Protein AF-A0A958T337-F1 (afdb_monomer_lite)

Structure (mmCIF, N/CA/C/O backbone):
data_AF-A0A958T337-F1
#
_entry.id   AF-A0A958T337-F1
#
loop_
_atom_site.group_PDB
_atom_site.id
_atom_site.type_symbol
_atom_site.label_atom_id
_atom_site.label_alt_id
_atom_site.label_comp_id
_atom_site.label_asym_id
_atom_site.label_entity_id
_atom_site.label_seq_id
_atom_site.pdbx_PDB_ins_code
_atom_site.Cartn_x
_atom_site.Cartn_y
_atom_site.Cartn_z
_atom_site.occupancy
_atom_site.B_iso_or_equiv
_atom_site.auth_seq_id
_atom_site.auth_comp_id
_atom_site.auth_asym_id
_atom_site.auth_atom_id
_atom_site.pdbx_PDB_model_num
ATOM 1 N N . MET A 1 1 ? 20.290 -1.968 0.449 1.00 75.31 1 MET A N 1
ATOM 2 C CA . MET A 1 1 ? 19.791 -3.233 -0.132 1.00 75.31 1 MET A CA 1
ATOM 3 C C . MET A 1 1 ? 19.762 -3.027 -1.636 1.00 75.31 1 MET A C 1
ATOM 5 O O . MET A 1 1 ? 19.352 -1.947 -2.039 1.00 75.31 1 MET A O 1
ATOM 9 N N . GLU A 1 2 ? 20.251 -3.970 -2.437 1.00 93.62 2 GLU A N 1
ATOM 10 C CA . GLU A 1 2 ? 20.142 -3.871 -3.901 1.00 93.62 2 GLU A CA 1
ATOM 11 C C . GLU A 1 2 ? 18.754 -4.320 -4.367 1.00 93.62 2 GLU A C 1
ATOM 13 O O . GLU A 1 2 ? 18.130 -5.176 -3.734 1.00 93.62 2 GLU A O 1
ATOM 18 N N . PHE A 1 3 ? 18.269 -3.717 -5.452 1.00 95.81 3 PHE A N 1
ATOM 19 C CA . PHE A 1 3 ? 17.008 -4.089 -6.086 1.00 95.81 3 PHE A CA 1
ATOM 20 C C . PHE A 1 3 ? 17.098 -5.499 -6.692 1.00 95.81 3 PHE A C 1
ATOM 22 O O . PHE A 1 3 ? 18.098 -5.850 -7.314 1.00 95.81 3 PHE A O 1
ATOM 29 N N . SER A 1 4 ? 16.039 -6.292 -6.530 1.00 97.62 4 SER A N 1
ATOM 30 C CA . SER A 1 4 ? 15.857 -7.601 -7.168 1.00 97.62 4 SER A CA 1
ATOM 31 C C . SER A 1 4 ? 14.382 -7.769 -7.494 1.00 97.62 4 SER A C 1
ATOM 33 O O . SER A 1 4 ? 13.531 -7.542 -6.633 1.00 97.62 4 SER A O 1
ATOM 35 N N . ILE A 1 5 ? 14.093 -8.185 -8.727 1.00 96.44 5 ILE A N 1
ATOM 36 C CA . ILE A 1 5 ? 12.722 -8.399 -9.197 1.00 96.44 5 ILE A CA 1
ATOM 37 C C . ILE A 1 5 ? 12.049 -9.479 -8.350 1.00 96.44 5 ILE A C 1
ATOM 39 O O . ILE A 1 5 ? 10.924 -9.292 -7.903 1.00 96.44 5 ILE A O 1
ATOM 43 N N . GLU A 1 6 ? 12.758 -10.568 -8.065 1.00 97.56 6 GLU A N 1
ATOM 44 C CA . GLU A 1 6 ? 12.253 -11.705 -7.295 1.00 97.56 6 GLU A CA 1
ATOM 45 C C . GLU A 1 6 ? 11.823 -11.263 -5.892 1.00 97.56 6 GLU A C 1
ATOM 47 O O . GLU A 1 6 ? 10.691 -11.507 -5.480 1.00 97.56 6 GLU A O 1
ATOM 52 N N . LYS A 1 7 ? 12.687 -10.515 -5.194 1.00 97.44 7 LYS A N 1
ATOM 53 C CA . LYS A 1 7 ? 12.381 -9.990 -3.854 1.00 97.44 7 LYS A CA 1
ATOM 54 C C . LYS A 1 7 ? 11.273 -8.940 -3.867 1.00 97.44 7 LYS A C 1
ATOM 56 O O . LYS A 1 7 ? 10.516 -8.835 -2.906 1.00 97.44 7 LYS A O 1
ATOM 61 N N . SER A 1 8 ? 11.169 -8.143 -4.929 1.00 97.31 8 SER A N 1
ATOM 62 C CA . SER A 1 8 ? 10.070 -7.187 -5.081 1.00 97.31 8 SER A CA 1
ATOM 63 C C . SER A 1 8 ? 8.734 -7.902 -5.285 1.00 97.31 8 SER A C 1
ATOM 65 O O . SER A 1 8 ? 7.756 -7.542 -4.630 1.00 97.31 8 SER A O 1
ATOM 67 N N . VAL A 1 9 ? 8.694 -8.941 -6.125 1.00 98.06 9 VAL A N 1
ATOM 68 C CA . VAL A 1 9 ? 7.487 -9.751 -6.360 1.00 98.06 9 VAL A CA 1
ATOM 69 C C . VAL A 1 9 ? 7.008 -10.410 -5.068 1.00 98.06 9 VAL A C 1
ATOM 71 O O . VAL A 1 9 ? 5.810 -10.368 -4.800 1.00 98.06 9 VAL A O 1
ATOM 74 N N . GLU A 1 10 ? 7.916 -10.916 -4.222 1.00 98.00 10 GLU A N 1
ATOM 75 C CA . GLU A 1 10 ? 7.558 -11.491 -2.914 1.00 98.00 10 GLU A CA 1
ATOM 76 C C . GLU A 1 10 ? 6.708 -10.534 -2.055 1.00 98.00 10 GLU A C 1
ATOM 78 O O . GLU A 1 10 ? 5.763 -10.955 -1.383 1.00 98.00 10 GLU A O 1
ATOM 83 N N . ILE A 1 11 ? 7.018 -9.238 -2.057 1.00 97.88 11 ILE A N 1
ATOM 84 C CA . ILE A 1 11 ? 6.251 -8.253 -1.286 1.00 97.88 11 ILE A CA 1
ATOM 85 C C . ILE A 1 11 ? 4.947 -7.919 -2.016 1.00 97.88 11 ILE A C 1
ATOM 87 O O . ILE A 1 11 ? 3.873 -7.991 -1.416 1.00 97.88 11 ILE A O 1
ATOM 91 N N . LEU A 1 12 ? 5.032 -7.593 -3.310 1.00 98.00 12 LEU A N 1
ATOM 92 C CA . LEU A 1 12 ? 3.887 -7.145 -4.108 1.00 98.00 12 LEU A CA 1
ATOM 93 C C . LEU A 1 12 ? 2.762 -8.189 -4.146 1.00 98.00 12 LEU A C 1
ATOM 95 O O . LEU A 1 12 ? 1.599 -7.832 -3.969 1.00 98.00 12 LEU A O 1
ATOM 99 N N . GLU A 1 13 ? 3.091 -9.477 -4.280 1.00 98.12 13 GLU A N 1
ATOM 100 C CA . GLU A 1 13 ? 2.089 -10.551 -4.328 1.00 98.12 13 GLU A CA 1
ATOM 101 C C . GLU A 1 13 ? 1.352 -10.753 -2.990 1.00 98.12 13 GLU A C 1
ATOM 103 O O . GLU A 1 13 ? 0.205 -11.205 -2.965 1.00 98.12 13 GLU A O 1
ATOM 108 N N . ARG A 1 14 ? 1.988 -10.411 -1.859 1.00 98.69 14 ARG A N 1
ATOM 109 C CA . ARG A 1 14 ? 1.426 -10.600 -0.508 1.00 98.69 14 ARG A CA 1
ATOM 110 C C . ARG A 1 14 ? 0.571 -9.423 -0.054 1.00 98.69 14 ARG A C 1
ATOM 112 O O . ARG A 1 14 ? -0.315 -9.616 0.786 1.00 98.69 14 ARG A O 1
ATOM 119 N N . THR A 1 15 ? 0.816 -8.225 -0.582 1.00 98.44 15 THR A N 1
ATOM 120 C CA . THR A 1 15 ? 0.158 -6.985 -0.143 1.00 98.44 15 THR A CA 1
ATOM 121 C C . THR A 1 15 ? -1.374 -7.060 -0.188 1.00 98.44 15 THR A C 1
ATOM 123 O O . THR A 1 15 ? -1.984 -6.784 0.849 1.00 98.44 15 THR A O 1
ATOM 126 N N . PRO A 1 16 ? -2.035 -7.510 -1.279 1.00 98.31 16 PRO A N 1
ATOM 127 C CA . PRO A 1 16 ? -3.499 -7.523 -1.334 1.00 98.31 16 PRO A CA 1
ATOM 128 C C . PRO A 1 16 ? -4.121 -8.402 -0.247 1.00 98.31 16 PRO A C 1
ATOM 130 O O . PRO A 1 16 ? -5.023 -7.967 0.468 1.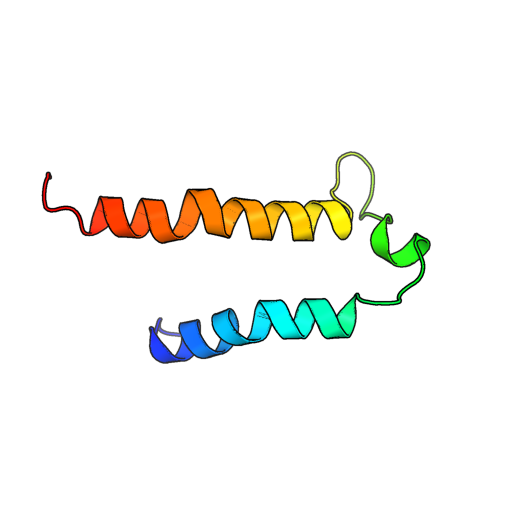00 98.31 16 PRO A O 1
ATOM 133 N N . LYS A 1 17 ? -3.598 -9.623 -0.064 1.00 98.62 17 LYS A N 1
ATOM 134 C CA . LYS A 1 17 ? -4.138 -10.557 0.932 1.00 98.62 17 LYS A CA 1
ATOM 135 C C . LYS A 1 17 ? -3.851 -10.107 2.360 1.00 98.62 17 LYS A C 1
ATOM 137 O O . LYS A 1 17 ? -4.677 -10.314 3.244 1.00 98.62 17 LYS A O 1
ATOM 142 N N . THR A 1 18 ? -2.694 -9.489 2.583 1.00 98.69 18 THR A N 1
ATOM 143 C CA . THR A 1 18 ? -2.322 -8.948 3.894 1.00 98.69 18 THR A CA 1
ATOM 144 C C . THR A 1 18 ? -3.278 -7.835 4.308 1.00 98.69 18 THR A C 1
ATOM 146 O O . THR A 1 18 ? -3.806 -7.878 5.416 1.00 98.69 18 THR A O 1
ATOM 149 N N . LEU A 1 19 ? -3.557 -6.885 3.409 1.00 98.50 19 LEU A N 1
ATOM 150 C CA . LEU A 1 19 ? -4.495 -5.792 3.671 1.00 98.50 19 LEU A CA 1
ATOM 151 C C . LEU A 1 19 ? -5.928 -6.304 3.850 1.00 98.50 19 LEU A C 1
ATOM 153 O O . LEU A 1 19 ? -6.613 -5.871 4.770 1.00 98.50 19 LEU A O 1
ATOM 157 N N . GLU A 1 20 ? -6.362 -7.270 3.036 1.00 98.38 20 GLU A N 1
ATOM 158 C CA . GLU A 1 20 ? -7.680 -7.898 3.188 1.00 98.38 20 GLU A CA 1
ATOM 159 C C . GLU A 1 20 ? -7.839 -8.545 4.572 1.00 98.38 20 GLU A C 1
ATOM 161 O O . GLU A 1 20 ? -8.811 -8.276 5.269 1.00 98.38 20 GLU A O 1
ATOM 166 N N . VAL A 1 21 ? -6.883 -9.378 4.995 1.00 98.56 21 VAL A N 1
ATOM 167 C CA . VAL A 1 21 ? -6.947 -10.068 6.296 1.00 98.56 21 VAL A CA 1
ATOM 168 C C . VAL A 1 21 ? -6.850 -9.086 7.463 1.00 98.56 21 VAL A C 1
ATOM 170 O O . VAL A 1 21 ? -7.484 -9.307 8.490 1.00 98.56 21 VAL A O 1
ATOM 173 N N . LEU A 1 22 ? -6.064 -8.019 7.316 1.00 98.44 22 LEU A N 1
ATOM 174 C CA . LEU A 1 22 ? -5.886 -7.015 8.359 1.00 98.44 22 LEU A CA 1
ATOM 175 C C . LEU A 1 22 ? -7.138 -6.150 8.559 1.00 98.44 22 LEU A C 1
ATOM 177 O O . LEU A 1 22 ? -7.465 -5.823 9.695 1.00 98.44 22 LEU A O 1
ATOM 181 N N . LEU A 1 23 ? -7.801 -5.754 7.470 1.00 98.12 23 LEU A N 1
ATOM 182 C CA . LEU A 1 23 ? -8.816 -4.696 7.491 1.00 98.12 23 LEU A CA 1
ATOM 183 C C . LEU A 1 23 ? -10.254 -5.220 7.427 1.00 98.12 23 LEU A C 1
ATOM 185 O O . LEU A 1 23 ? -11.176 -4.546 7.886 1.00 98.12 23 LEU A O 1
ATOM 189 N N . ASN A 1 24 ? -10.477 -6.401 6.847 1.00 97.38 24 ASN A N 1
ATOM 190 C CA . ASN A 1 24 ? -11.828 -6.910 6.640 1.00 97.38 24 ASN A CA 1
ATOM 191 C C . ASN A 1 24 ? -12.516 -7.258 7.972 1.00 97.38 24 ASN A C 1
ATOM 193 O O . ASN A 1 24 ? -11.964 -7.970 8.810 1.00 97.38 24 ASN A O 1
ATOM 197 N N . GLY A 1 25 ? -13.752 -6.786 8.145 1.00 97.38 25 GLY A N 1
ATOM 198 C CA . GLY A 1 25 ? -14.555 -7.014 9.349 1.00 97.38 25 GLY A CA 1
ATOM 199 C C . GLY A 1 25 ? -14.210 -6.117 10.544 1.00 97.38 25 GLY A C 1
ATOM 200 O O . GLY A 1 25 ? -14.809 -6.295 11.606 1.00 97.38 25 GLY A O 1
ATOM 201 N N . LEU A 1 26 ? -13.282 -5.163 10.397 1.00 98.31 26 LEU A N 1
ATOM 202 C CA . LEU A 1 26 ? -13.067 -4.122 11.403 1.00 98.31 26 LEU A CA 1
ATOM 203 C C . LEU A 1 26 ? -14.235 -3.124 11.430 1.00 98.31 26 LEU A C 1
ATOM 205 O O . LEU A 1 26 ? -14.987 -2.991 10.467 1.00 98.31 26 LEU A O 1
ATOM 209 N N . SER A 1 27 ? -14.386 -2.425 12.555 1.00 98.44 27 SER A N 1
ATOM 210 C CA . SER A 1 27 ? -15.389 -1.370 12.715 1.00 98.44 27 SER A CA 1
ATOM 211 C C . SER A 1 27 ? -15.091 -0.157 11.836 1.00 98.44 27 SER A C 1
ATOM 213 O O . SER A 1 27 ? -13.930 0.153 11.570 1.00 98.44 27 SER A O 1
ATOM 215 N N . ASP A 1 28 ? -16.134 0.597 11.497 1.00 98.06 28 ASP A N 1
ATOM 216 C CA . ASP A 1 28 ? -16.035 1.831 10.710 1.00 98.06 28 ASP A CA 1
ATOM 217 C C . ASP A 1 28 ? -15.041 2.845 11.305 1.00 98.06 28 ASP A C 1
ATOM 219 O O . ASP A 1 28 ? -14.301 3.476 10.557 1.00 98.06 28 ASP A O 1
ATOM 223 N N . ASP A 1 29 ? -14.925 2.928 12.636 1.00 98.06 29 ASP A N 1
ATOM 224 C CA . ASP A 1 29 ? -13.940 3.786 13.315 1.00 98.06 29 ASP A CA 1
ATOM 225 C C . ASP A 1 29 ? -12.485 3.473 12.926 1.00 98.06 29 ASP A C 1
ATOM 227 O O . ASP A 1 29 ? -11.638 4.356 12.969 1.00 98.06 29 ASP A O 1
ATOM 231 N N . TRP A 1 30 ? -12.167 2.231 12.546 1.00 98.12 30 TRP A N 1
ATOM 232 C CA . TRP A 1 30 ? -10.840 1.883 12.026 1.00 98.12 30 TRP A CA 1
ATOM 233 C C . TRP A 1 30 ? -10.710 2.181 10.533 1.00 98.12 30 TRP A C 1
ATOM 235 O O . TRP A 1 30 ? -9.624 2.516 10.070 1.00 98.12 30 TRP A O 1
ATOM 245 N N . ILE A 1 31 ? -11.803 2.055 9.777 1.00 98.44 31 ILE A N 1
ATOM 246 C CA . ILE A 1 31 ? -11.803 2.192 8.316 1.00 98.44 31 ILE A CA 1
ATOM 247 C C . ILE A 1 31 ? -11.824 3.662 7.872 1.00 98.44 31 ILE A C 1
ATOM 249 O O . ILE A 1 31 ? -11.188 4.013 6.877 1.00 98.44 31 ILE A O 1
ATOM 253 N N . TYR A 1 32 ? -12.517 4.527 8.614 1.00 98.06 32 TYR A N 1
ATOM 254 C CA . TYR A 1 32 ? -12.761 5.921 8.228 1.00 98.06 32 TYR A CA 1
ATOM 255 C C . TYR A 1 32 ? -11.997 6.956 9.065 1.00 98.06 32 TYR A C 1
ATOM 257 O O . TYR A 1 32 ? -12.151 8.154 8.836 1.00 98.06 32 TYR A O 1
ATOM 265 N N . ASN A 1 33 ? -11.155 6.524 10.005 1.00 97.62 33 ASN A N 1
ATOM 266 C CA . ASN A 1 33 ? -10.250 7.417 10.730 1.00 97.62 33 ASN A CA 1
ATOM 267 C C . ASN A 1 33 ? -8.991 7.725 9.900 1.00 97.62 33 ASN A C 1
AT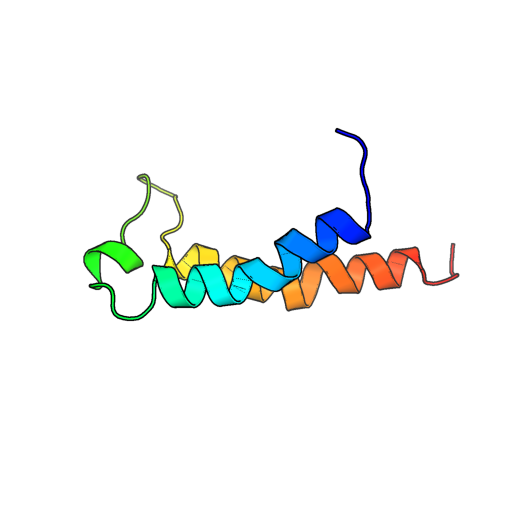OM 269 O O . ASN A 1 33 ? -8.591 6.933 9.043 1.00 97.62 33 ASN A O 1
ATOM 273 N N . ASN A 1 34 ? -8.392 8.890 10.136 1.00 98.38 34 ASN A N 1
ATOM 274 C CA . ASN A 1 34 ? -7.249 9.422 9.402 1.00 98.38 34 ASN A CA 1
ATOM 275 C C . ASN A 1 34 ? -6.218 10.06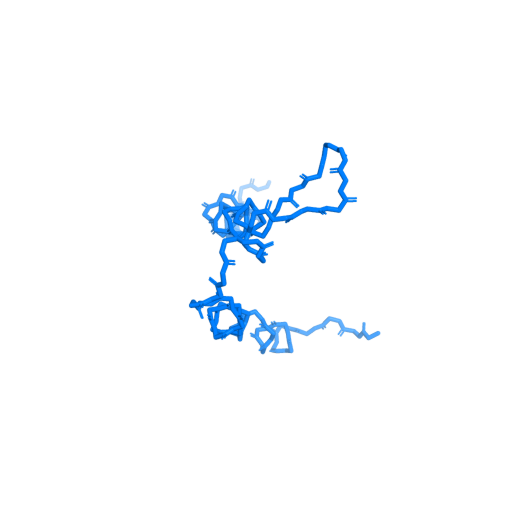3 10.353 1.00 98.38 34 ASN A C 1
ATOM 277 O O . ASN A 1 34 ? -6.375 10.055 11.574 1.00 98.38 34 ASN A O 1
ATOM 281 N N . GLU A 1 35 ? -5.130 10.597 9.803 1.00 98.06 35 GLU A N 1
ATOM 282 C CA . GLU A 1 35 ? -4.007 11.147 10.577 1.00 98.06 35 GLU A CA 1
ATOM 283 C C . GLU A 1 35 ? -4.138 12.658 10.864 1.00 98.06 35 GLU A C 1
ATOM 285 O O . GLU A 1 35 ? -3.180 13.291 11.312 1.00 98.06 35 GLU A O 1
ATOM 290 N N . GLY A 1 36 ? -5.317 13.251 10.636 1.00 97.31 36 GLY A N 1
ATOM 291 C CA . GLY A 1 36 ? -5.584 14.679 10.825 1.00 97.31 36 GLY A CA 1
ATOM 292 C C . GLY A 1 36 ? -6.215 15.355 9.606 1.00 97.31 36 GLY A C 1
ATOM 293 O O . GLY A 1 36 ? -6.628 14.704 8.645 1.00 97.31 36 GLY A O 1
ATOM 294 N N . GLU A 1 37 ? -6.306 16.685 9.663 1.00 97.06 37 GLU A N 1
ATOM 295 C CA . GLU A 1 37 ? -6.868 17.507 8.585 1.00 97.06 37 GLU A CA 1
ATOM 296 C C . GLU A 1 37 ? -6.132 17.261 7.257 1.00 97.06 37 GLU A C 1
ATOM 298 O O . GLU A 1 37 ? -4.911 17.119 7.232 1.00 97.06 37 GLU A O 1
ATOM 303 N N . ASP A 1 38 ? -6.896 17.171 6.165 1.00 97.12 38 ASP A N 1
ATOM 304 C CA . ASP A 1 38 ? -6.403 16.936 4.800 1.00 97.12 38 ASP A CA 1
ATOM 305 C C . ASP A 1 38 ? -5.604 15.632 4.584 1.00 97.12 38 ASP A C 1
ATOM 307 O O . ASP A 1 38 ? -4.834 15.515 3.628 1.00 97.12 38 ASP A O 1
ATOM 311 N N . THR A 1 39 ? -5.817 14.615 5.428 1.00 98.50 39 THR A N 1
ATOM 312 C CA . THR A 1 39 ? -5.227 13.273 5.261 1.00 98.50 39 THR A CA 1
ATOM 313 C C . THR A 1 39 ? -6.258 12.221 4.851 1.00 98.50 39 THR A C 1
ATOM 315 O O . THR A 1 39 ? -7.455 12.331 5.136 1.00 98.50 39 THR A O 1
ATOM 318 N N . TRP A 1 40 ? -5.785 11.178 4.172 1.00 98.56 40 TRP A N 1
ATOM 319 C CA . TRP A 1 40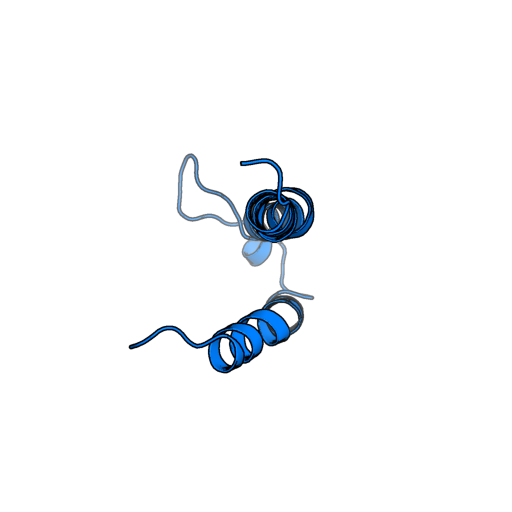 ? -6.605 10.050 3.733 1.00 98.56 40 TRP A CA 1
ATOM 320 C C . TRP A 1 40 ? -6.869 9.069 4.873 1.00 98.56 40 TRP A C 1
ATOM 322 O O . TRP A 1 40 ? -5.988 8.798 5.688 1.00 98.56 40 TRP A O 1
ATOM 332 N N . ASN A 1 41 ? -8.077 8.511 4.903 1.00 98.50 41 ASN A N 1
ATOM 333 C CA . ASN A 1 41 ? -8.389 7.371 5.763 1.00 98.50 41 ASN A CA 1
ATOM 334 C C . ASN A 1 41 ? -7.991 6.044 5.085 1.00 98.50 41 ASN A C 1
ATOM 336 O O . ASN A 1 41 ? -7.526 6.012 3.941 1.00 98.50 41 ASN A O 1
ATOM 340 N N . VAL A 1 42 ? -8.194 4.924 5.783 1.00 98.31 42 VAL A N 1
ATOM 341 C CA . VAL A 1 42 ? -7.869 3.587 5.261 1.00 98.31 42 VAL A CA 1
ATOM 342 C C . VAL A 1 42 ? -8.638 3.278 3.973 1.00 98.31 42 VAL A C 1
ATOM 344 O O . VAL A 1 42 ? -8.049 2.752 3.029 1.00 98.31 42 VAL A O 1
ATOM 347 N N . PHE A 1 43 ? -9.927 3.618 3.902 1.00 98.19 43 PHE A N 1
ATOM 348 C CA . PHE A 1 43 ? -10.735 3.412 2.697 1.00 98.19 43 PHE A CA 1
ATOM 349 C C . PHE A 1 43 ? -10.155 4.152 1.480 1.00 98.19 43 PHE A C 1
ATOM 351 O O . PHE A 1 43 ? -9.986 3.552 0.414 1.00 98.19 43 PHE A O 1
ATOM 358 N N . ASP A 1 44 ? -9.779 5.419 1.656 1.00 98.56 44 ASP A N 1
ATOM 359 C CA . ASP A 1 44 ? -9.179 6.253 0.612 1.00 98.56 44 ASP A CA 1
ATOM 360 C C . ASP A 1 44 ? -7.822 5.696 0.156 1.00 98.56 44 ASP A C 1
ATOM 362 O O . ASP A 1 44 ? -7.567 5.596 -1.046 1.00 98.56 44 ASP A O 1
ATOM 366 N N . VAL A 1 45 ? -6.971 5.258 1.093 1.00 98.56 45 VAL A N 1
ATOM 367 C CA . VAL A 1 45 ? -5.664 4.652 0.781 1.00 98.56 45 VAL A CA 1
ATOM 368 C C . VAL A 1 45 ? -5.828 3.354 -0.014 1.00 98.56 45 VAL A C 1
ATOM 370 O O . VAL A 1 45 ? -5.141 3.163 -1.019 1.00 98.56 45 VAL A O 1
ATOM 373 N N . ILE A 1 46 ? -6.754 2.470 0.374 1.00 98.25 46 ILE A N 1
ATOM 374 C CA . ILE A 1 46 ? -7.032 1.243 -0.391 1.00 98.25 46 ILE A CA 1
ATOM 375 C C . ILE A 1 46 ? -7.555 1.585 -1.791 1.00 98.25 46 ILE A C 1
ATOM 377 O O . ILE A 1 46 ? -7.098 1.001 -2.778 1.00 98.25 46 ILE A O 1
ATOM 381 N N . GLY A 1 47 ? -8.464 2.559 -1.899 1.00 98.19 47 GLY A N 1
ATOM 382 C CA . GLY A 1 47 ? -8.950 3.059 -3.184 1.00 98.19 47 GLY A CA 1
ATOM 383 C C . GLY A 1 47 ? -7.823 3.600 -4.069 1.00 98.19 47 GLY A C 1
ATOM 384 O O . GLY A 1 47 ? -7.769 3.288 -5.262 1.00 98.19 47 GLY A O 1
ATOM 385 N N . HIS A 1 48 ? -6.884 4.344 -3.482 1.00 98.44 48 HIS A N 1
ATOM 386 C CA . HIS A 1 48 ? -5.707 4.862 -4.170 1.00 98.44 48 HIS A CA 1
ATOM 387 C C . HIS A 1 48 ? -4.790 3.745 -4.685 1.00 98.44 48 HIS A C 1
ATOM 389 O O . HIS A 1 48 ? -4.394 3.7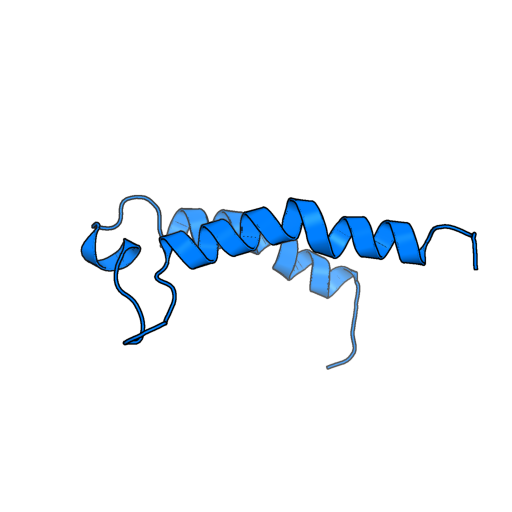84 -5.850 1.00 98.44 48 HIS A O 1
ATOM 395 N N . LEU A 1 49 ? -4.504 2.720 -3.873 1.00 98.38 49 LEU A N 1
ATOM 396 C CA . LEU A 1 49 ? -3.702 1.569 -4.308 1.00 98.38 49 LEU A CA 1
ATOM 397 C C . LEU A 1 49 ? -4.349 0.861 -5.508 1.00 98.38 49 LEU A C 1
ATOM 399 O O . LEU A 1 49 ? -3.682 0.604 -6.507 1.00 98.38 49 LEU A O 1
ATOM 403 N N . VAL A 1 50 ? -5.665 0.623 -5.459 1.00 97.75 50 VAL A N 1
ATOM 404 C CA . VAL A 1 50 ? -6.412 0.023 -6.580 1.00 97.75 50 VAL A CA 1
ATOM 405 C C . VAL A 1 50 ? -6.377 0.909 -7.827 1.00 97.75 50 VAL A C 1
ATOM 407 O O . VAL A 1 50 ? -6.333 0.393 -8.945 1.00 97.75 50 VAL A O 1
ATOM 410 N N . HIS A 1 51 ? -6.423 2.233 -7.663 1.00 97.94 51 HIS A N 1
ATOM 411 C CA . HIS A 1 51 ? -6.273 3.157 -8.782 1.00 97.94 51 HIS A CA 1
ATOM 412 C C . HIS A 1 51 ? -4.874 3.051 -9.404 1.00 97.94 51 HIS A C 1
ATOM 414 O O . HIS A 1 51 ? -4.779 2.871 -10.615 1.00 97.94 51 HIS A O 1
ATOM 420 N N . GLY A 1 52 ? -3.816 3.072 -8.586 1.00 96.88 52 GLY A N 1
ATOM 421 C CA . GLY A 1 52 ? -2.427 2.956 -9.042 1.00 96.88 52 GLY A CA 1
ATOM 422 C C . GLY A 1 52 ? -2.144 1.671 -9.826 1.00 96.88 52 GLY A C 1
ATOM 423 O O . GLY A 1 52 ? -1.499 1.726 -10.872 1.00 96.88 52 GLY A O 1
ATOM 424 N N . GLU A 1 53 ? -2.709 0.535 -9.403 1.00 96.25 53 GLU A N 1
ATOM 425 C CA . GLU A 1 53 ? -2.609 -0.732 -10.149 1.00 96.25 53 GLU A CA 1
ATOM 426 C C . GLU A 1 53 ? -3.215 -0.655 -11.559 1.00 96.25 53 GLU A C 1
ATOM 428 O O . GLU A 1 53 ? -2.758 -1.339 -12.473 1.00 96.25 53 GLU A O 1
ATOM 433 N N . LYS A 1 54 ? -4.244 0.176 -11.755 1.00 95.88 54 LYS A N 1
ATOM 434 C CA . LYS A 1 54 ? -4.945 0.306 -13.042 1.00 95.88 54 LYS A CA 1
ATOM 435 C C . LYS A 1 54 ? -4.333 1.343 -13.970 1.00 95.88 54 LYS A C 1
ATOM 437 O O . LYS A 1 54 ? -4.567 1.260 -15.171 1.00 95.88 54 LYS A O 1
ATOM 442 N N . THR A 1 55 ? -3.660 2.356 -13.431 1.00 96.56 55 THR A N 1
ATOM 443 C CA . THR A 1 55 ? -3.314 3.556 -14.209 1.00 96.56 55 THR A CA 1
ATOM 444 C C . THR A 1 55 ? -1.842 3.931 -14.166 1.00 96.56 55 THR A C 1
ATOM 446 O O . THR A 1 55 ? -1.419 4.723 -15.006 1.00 96.56 55 THR A O 1
ATOM 449 N N . ASP A 1 56 ? -1.057 3.391 -13.229 1.00 96.69 56 ASP A N 1
ATOM 450 C CA . ASP A 1 56 ? 0.307 3.860 -12.994 1.00 96.69 56 ASP A CA 1
ATOM 451 C C . ASP A 1 56 ? 1.362 2.814 -13.388 1.00 96.69 56 ASP A C 1
ATOM 453 O O . ASP A 1 56 ? 1.990 2.921 -14.444 1.00 96.69 56 ASP A O 1
ATOM 457 N N . TRP A 1 57 ? 1.544 1.766 -12.580 1.00 95.38 57 TRP A N 1
ATOM 458 C CA . TRP A 1 57 ? 2.753 0.932 -12.635 1.00 95.38 57 TRP A CA 1
ATOM 459 C C . TRP A 1 57 ? 2.899 0.132 -13.929 1.00 95.38 57 TRP A C 1
ATOM 461 O O . TRP A 1 57 ? 3.948 0.181 -14.581 1.00 95.38 57 TRP A O 1
ATOM 471 N N . MET A 1 58 ? 1.854 -0.607 -14.310 1.00 94.19 58 MET A N 1
ATOM 472 C CA . MET A 1 58 ? 1.888 -1.444 -15.510 1.00 94.19 58 MET A CA 1
ATOM 473 C C . MET A 1 58 ? 1.871 -0.594 -16.775 1.00 94.19 58 MET A C 1
ATOM 475 O O . MET A 1 58 ? 2.658 -0.855 -17.679 1.00 94.19 58 MET A O 1
ATOM 479 N N . GLU A 1 59 ? 1.066 0.468 -16.806 1.00 95.38 59 GLU A N 1
ATOM 480 C CA . GLU A 1 59 ? 1.010 1.399 -17.938 1.00 95.38 59 GLU A CA 1
ATOM 481 C C . GLU A 1 59 ? 2.374 2.044 -18.199 1.00 95.38 59 GLU A C 1
ATOM 483 O O . GLU A 1 59 ? 2.888 1.997 -19.317 1.00 95.38 59 GLU A O 1
ATOM 488 N N . ARG A 1 60 ? 3.040 2.563 -17.161 1.00 95.81 60 ARG A N 1
ATOM 489 C CA . ARG A 1 60 ? 4.391 3.128 -17.309 1.00 95.81 60 ARG A CA 1
ATOM 490 C C . ARG A 1 60 ? 5.423 2.079 -17.701 1.00 95.81 60 ARG A C 1
ATOM 492 O O . ARG A 1 60 ? 6.297 2.373 -18.512 1.00 95.81 60 ARG A O 1
ATOM 499 N N . THR A 1 61 ? 5.320 0.865 -17.164 1.00 94.75 61 THR A N 1
ATOM 500 C CA . THR A 1 61 ? 6.201 -0.246 -17.555 1.00 94.75 61 THR A CA 1
ATOM 501 C C . THR A 1 61 ? 6.045 -0.566 -19.040 1.00 94.75 61 THR A C 1
ATOM 503 O O . THR A 1 61 ? 7.043 -0.698 -19.744 1.00 94.75 61 THR A O 1
ATOM 506 N N . LEU A 1 62 ? 4.810 -0.628 -19.541 1.00 94.44 62 LEU A N 1
ATOM 507 C CA . LEU A 1 62 ? 4.517 -0.852 -20.957 1.00 94.44 62 LEU A CA 1
ATOM 508 C C . LEU A 1 62 ? 5.043 0.286 -21.836 1.00 94.44 62 LEU A C 1
ATOM 510 O O . LEU A 1 62 ? 5.621 0.003 -22.880 1.00 94.44 62 LEU A O 1
ATOM 514 N N . ILE A 1 63 ? 4.917 1.544 -21.399 1.00 94.88 63 ILE A N 1
ATOM 515 C CA . ILE A 1 63 ? 5.502 2.699 -22.098 1.00 94.88 63 ILE A CA 1
ATOM 516 C C . ILE A 1 63 ? 7.027 2.556 -22.190 1.00 94.88 63 ILE A C 1
ATOM 518 O O . ILE A 1 63 ? 7.583 2.691 -23.274 1.00 94.88 63 ILE A O 1
ATOM 522 N N . ILE A 1 64 ? 7.707 2.232 -21.085 1.00 94.38 64 ILE A N 1
ATOM 523 C CA . ILE A 1 64 ? 9.172 2.059 -21.061 1.00 94.38 64 ILE A CA 1
ATOM 524 C C . ILE A 1 64 ? 9.623 0.903 -21.965 1.00 94.38 64 ILE A C 1
ATOM 526 O O . ILE A 1 64 ? 10.675 0.987 -22.594 1.00 94.38 64 ILE A O 1
ATOM 530 N N . LEU A 1 65 ? 8.851 -0.186 -22.013 1.00 94.06 65 LEU A N 1
ATOM 531 C CA . LEU A 1 65 ? 9.153 -1.352 -22.847 1.00 94.06 65 LEU A CA 1
ATOM 532 C C . LEU A 1 65 ? 8.761 -1.159 -24.318 1.00 94.06 65 LEU A C 1
ATOM 534 O O . LEU A 1 65 ? 9.269 -1.882 -25.180 1.00 94.06 65 LEU A O 1
ATOM 538 N N . SER A 1 66 ? 7.861 -0.221 -24.620 1.00 92.31 66 SER A N 1
ATOM 539 C CA . SER A 1 66 ? 7.498 0.102 -25.996 1.00 92.31 66 SER A CA 1
ATOM 540 C C . SER A 1 66 ? 8.707 0.704 -26.716 1.00 92.31 66 SER A C 1
ATOM 542 O O . SER A 1 66 ? 9.389 1.582 -26.199 1.00 92.31 66 SER A O 1
ATOM 544 N N . SER A 1 67 ? 9.028 0.178 -27.899 1.00 67.81 67 SER A N 1
ATOM 545 C CA . SER A 1 67 ? 10.262 0.497 -28.634 1.00 67.81 67 SER A CA 1
ATOM 546 C C . SER A 1 67 ? 10.241 1.852 -29.356 1.00 67.81 67 SER A C 1
ATOM 548 O O . SER A 1 67 ? 11.124 2.107 -30.169 1.00 67.81 67 SER A O 1
ATOM 550 N N . ASP A 1 68 ? 9.265 2.712 -29.065 1.00 61.81 68 ASP A N 1
ATOM 551 C CA . ASP A 1 68 ? 9.100 4.021 -29.705 1.00 61.81 68 ASP A CA 1
ATOM 552 C C . ASP A 1 68 ? 9.780 5.130 -28.882 1.00 61.81 68 ASP A C 1
ATOM 554 O O . ASP A 1 68 ? 9.137 6.063 -28.392 1.00 61.81 68 ASP A O 1
ATOM 558 N N . GLY A 1 69 ? 11.101 4.997 -28.725 1.00 54.84 69 GLY A N 1
ATOM 559 C CA . GLY A 1 69 ? 12.007 6.070 -28.298 1.00 54.84 69 GLY A CA 1
ATOM 560 C C . GLY A 1 69 ? 12.697 6.732 -29.482 1.00 54.84 69 GLY A C 1
ATOM 561 O O . GLY A 1 69 ? 13.134 5.991 -30.391 1.00 54.84 69 GLY A O 1
#

Radius of gyration: 16.06 Å; chains: 1; bounding box: 36×29×43 Å

Foldseek 3Di:
DDDDPVVVCVVVVCVVVVLCVVPPPDDPCQQQDADDPPGGGNVVVVVVVVVCVVPPDVVVVVVVVPPPD

pLDDT: mean 95.42, std 7.91, range [54.84, 98.69]

Secondary structure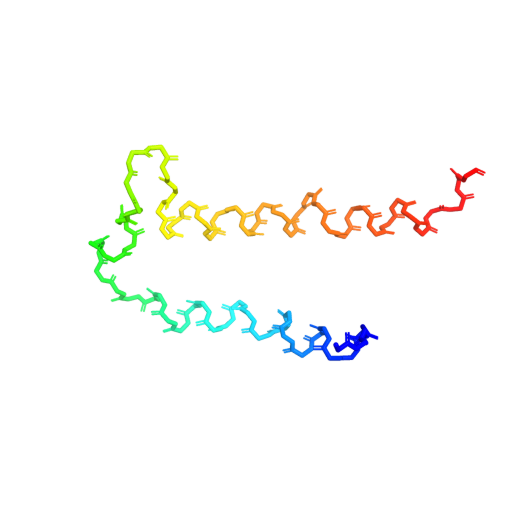 (DSSP, 8-state):
----HHHHHHHHHHHHHHHHHHHTT--HHHHS--SSTT---HHHHHHHHHHHHHHTHHHHHHHHHSS--

Sequence (69 aa):
MEFSIEKSVEILERTPKTLEVLLNGLSDDWIYNNEGEDTWNVFDVIGHLVHGEKTDWMERTLIILSSDG